Protein AF-A0A8J6VF71-F1 (afdb_monomer_lite)

Structure (mmCIF, N/CA/C/O backbone):
data_AF-A0A8J6VF71-F1
#
_entry.id   AF-A0A8J6VF71-F1
#
loop_
_atom_site.group_PDB
_atom_site.id
_atom_site.type_symbol
_atom_site.label_atom_id
_atom_site.label_alt_id
_atom_site.label_comp_id
_atom_site.label_asym_id
_atom_site.label_entity_id
_atom_site.label_seq_id
_atom_site.pdbx_PDB_ins_code
_atom_site.Cartn_x
_atom_site.Cartn_y
_atom_site.Cartn_z
_atom_site.occupancy
_atom_site.B_iso_or_equiv
_atom_site.auth_seq_id
_atom_site.auth_comp_id
_atom_site.auth_asym_id
_atom_site.auth_atom_id
_atom_site.pdbx_PDB_model_num
ATOM 1 N N . MET A 1 1 ? 0.117 -18.821 5.620 1.00 47.31 1 MET A N 1
ATOM 2 C CA . MET A 1 1 ? 0.070 -17.539 4.883 1.00 47.31 1 MET A CA 1
ATOM 3 C C . MET A 1 1 ? -0.058 -16.427 5.920 1.00 47.31 1 MET A C 1
ATOM 5 O O . MET A 1 1 ? -1.159 -16.113 6.342 1.00 47.31 1 MET A O 1
ATOM 9 N N . LEU A 1 2 ? 1.068 -15.950 6.464 1.00 52.03 2 LEU A N 1
ATOM 10 C CA . LEU A 1 2 ? 1.058 -14.895 7.487 1.00 52.03 2 LEU A CA 1
ATOM 11 C C . LEU A 1 2 ? 0.606 -13.572 6.853 1.00 52.03 2 LEU A C 1
ATOM 13 O O . LEU A 1 2 ? 1.026 -13.260 5.739 1.00 52.03 2 LEU A O 1
ATOM 17 N N . PHE A 1 3 ? -0.218 -12.803 7.566 1.00 65.12 3 PHE A N 1
ATOM 18 C CA . PHE A 1 3 ? -0.672 -11.462 7.189 1.00 65.12 3 PHE A CA 1
ATOM 19 C C . PHE A 1 3 ? 0.519 -10.546 6.862 1.00 65.12 3 PHE A C 1
ATOM 21 O O . PHE A 1 3 ? 1.137 -9.949 7.746 1.00 65.12 3 PHE A O 1
ATOM 28 N N . LYS A 1 4 ? 0.877 -10.454 5.577 1.00 88.25 4 LYS A N 1
ATOM 29 C CA . LYS A 1 4 ? 2.025 -9.670 5.125 1.00 88.25 4 LYS A CA 1
ATOM 30 C C . LYS A 1 4 ? 1.681 -8.187 5.246 1.00 88.25 4 LYS A C 1
ATOM 32 O O . LYS A 1 4 ? 0.746 -7.700 4.613 1.00 88.25 4 LYS A O 1
ATOM 37 N N . THR A 1 5 ? 2.449 -7.477 6.065 1.00 93.38 5 THR A N 1
ATOM 38 C CA . THR A 1 5 ? 2.319 -6.028 6.250 1.00 93.38 5 THR A CA 1
ATOM 39 C C . THR A 1 5 ? 3.488 -5.335 5.556 1.00 93.38 5 THR A C 1
ATOM 41 O O . THR A 1 5 ? 4.642 -5.686 5.796 1.00 93.38 5 THR A O 1
ATOM 44 N N . LEU A 1 6 ? 3.213 -4.361 4.686 1.00 93.75 6 LEU A N 1
ATOM 45 C CA . LEU A 1 6 ? 4.244 -3.545 4.045 1.00 93.75 6 LEU A CA 1
ATOM 46 C C . LEU A 1 6 ? 4.593 -2.362 4.944 1.00 93.75 6 LEU A C 1
ATOM 48 O O . LEU A 1 6 ? 3.708 -1.631 5.392 1.00 93.75 6 LEU A O 1
ATOM 52 N N . SER A 1 7 ? 5.890 -2.173 5.192 1.00 93.44 7 SER A N 1
ATOM 53 C CA . SER A 1 7 ? 6.415 -1.074 6.013 1.00 93.44 7 SER A CA 1
ATOM 54 C C . SER A 1 7 ? 5.810 -0.999 7.428 1.00 93.44 7 SER A C 1
ATOM 56 O O . SER A 1 7 ? 5.747 0.079 8.009 1.00 93.44 7 SER A O 1
ATOM 58 N N . GLY A 1 8 ? 5.278 -2.107 7.962 1.00 93.25 8 GLY A N 1
ATOM 59 C CA . GLY A 1 8 ? 4.552 -2.127 9.244 1.00 93.25 8 GLY A CA 1
ATOM 60 C C . GLY A 1 8 ? 3.199 -1.390 9.253 1.00 93.25 8 GLY A C 1
ATOM 61 O O . GLY A 1 8 ? 2.456 -1.506 10.225 1.00 93.25 8 GLY A O 1
ATOM 62 N N . ARG A 1 9 ? 2.848 -0.696 8.163 1.00 96.12 9 ARG A N 1
ATOM 63 C CA . ARG A 1 9 ? 1.681 0.189 8.047 1.00 96.12 9 ARG A CA 1
ATOM 64 C C . ARG A 1 9 ? 0.547 -0.421 7.235 1.00 96.12 9 ARG A C 1
ATOM 66 O O . ARG A 1 9 ? -0.601 -0.387 7.662 1.00 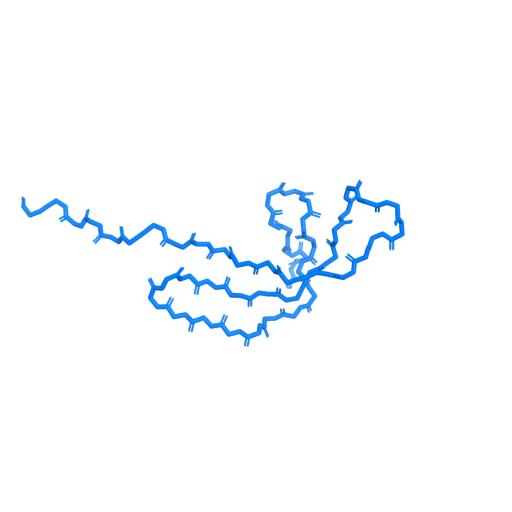96.12 9 ARG A O 1
ATOM 73 N N . TYR A 1 10 ? 0.859 -0.982 6.072 1.00 97.50 10 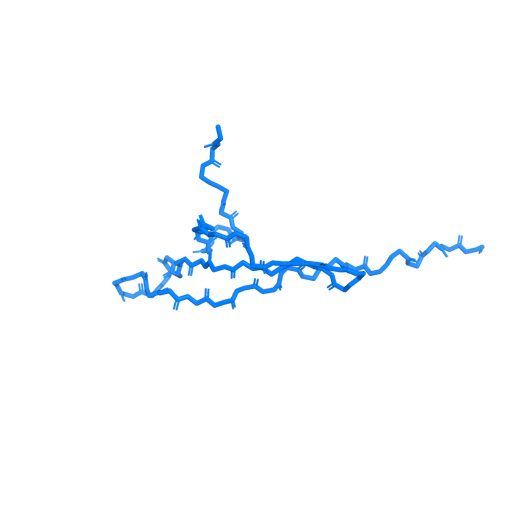TYR A N 1
ATOM 74 C CA . TYR A 1 10 ? -0.162 -1.405 5.119 1.00 97.50 10 TYR A CA 1
ATOM 75 C C . TYR A 1 10 ? -0.383 -2.911 5.198 1.00 97.50 10 TYR A C 1
ATOM 77 O O . TYR A 1 10 ? 0.470 -3.691 4.767 1.00 97.50 10 TYR A O 1
ATOM 85 N N . GLN A 1 11 ? -1.517 -3.339 5.746 1.00 96.44 11 GLN A N 1
ATOM 86 C CA . GLN A 1 11 ? -1.874 -4.755 5.807 1.00 96.44 11 GLN A CA 1
ATOM 87 C C . GLN A 1 11 ? -2.425 -5.199 4.454 1.00 96.44 11 GLN A C 1
ATOM 89 O O . GLN A 1 11 ? -3.482 -4.727 4.042 1.00 96.44 11 GLN A O 1
ATOM 94 N N . ILE A 1 12 ? -1.724 -6.098 3.758 1.00 96.00 12 ILE A N 1
ATOM 95 C CA . ILE A 1 12 ? -2.160 -6.566 2.438 1.00 96.00 12 IL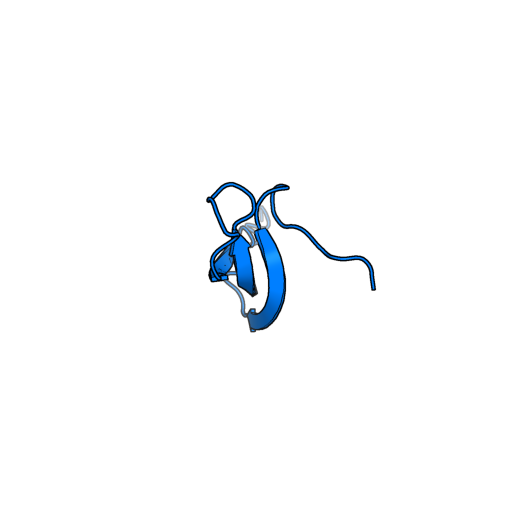E A CA 1
ATOM 96 C C . ILE A 1 12 ? -3.461 -7.363 2.577 1.00 96.00 12 ILE A C 1
ATOM 98 O O . ILE A 1 12 ? -3.529 -8.329 3.335 1.00 96.00 12 ILE A O 1
ATOM 102 N N . VAL A 1 13 ? -4.463 -6.972 1.791 1.00 96.00 13 VAL A N 1
ATOM 103 C CA . VAL A 1 13 ? -5.755 -7.658 1.654 1.00 96.00 13 VAL A CA 1
ATOM 104 C C . VAL A 1 13 ? -5.778 -8.496 0.379 1.00 96.00 13 VAL A C 1
ATOM 106 O O . VAL A 1 13 ? -6.195 -9.650 0.401 1.00 96.00 13 VAL A O 1
ATOM 109 N N . LYS A 1 14 ? -5.319 -7.931 -0.746 1.00 95.31 14 LYS A N 1
ATOM 110 C CA . LYS A 1 14 ? -5.363 -8.596 -2.055 1.00 95.31 14 LYS A CA 1
ATOM 111 C C . LYS A 1 14 ? -4.238 -8.112 -2.967 1.00 95.31 14 LYS A C 1
ATOM 113 O O . LYS A 1 14 ? -3.948 -6.921 -3.013 1.00 95.31 14 LYS A O 1
ATOM 118 N N . HIS A 1 15 ? -3.622 -9.016 -3.726 1.00 95.38 15 HIS A N 1
ATOM 119 C CA . HIS A 1 15 ? -2.739 -8.642 -4.837 1.00 95.38 15 HIS A CA 1
ATOM 120 C C . HIS A 1 15 ? -3.576 -8.205 -6.042 1.00 95.38 15 HIS A C 1
ATOM 122 O O . HIS A 1 15 ? -4.549 -8.870 -6.396 1.00 95.38 15 HIS A O 1
ATOM 128 N N . LEU A 1 16 ? -3.226 -7.064 -6.635 1.00 96.62 16 LEU A N 1
ATOM 129 C CA . LEU A 1 16 ? -3.952 -6.486 -7.769 1.00 96.62 16 LEU A CA 1
ATOM 130 C C . LEU A 1 16 ? -3.217 -6.679 -9.100 1.00 96.62 16 LEU A C 1
ATOM 132 O O . LEU A 1 16 ? -3.840 -6.603 -10.152 1.00 96.62 16 LEU A O 1
ATOM 136 N N . GLY A 1 17 ? -1.907 -6.919 -9.063 1.00 95.00 17 GLY A N 1
ATOM 137 C CA . GLY A 1 17 ? -1.072 -7.095 -10.248 1.00 95.00 17 GLY A CA 1
ATOM 138 C C . GLY A 1 17 ? 0.360 -6.630 -10.002 1.00 95.00 17 GLY A C 1
ATOM 139 O O . GLY A 1 17 ? 0.672 -6.062 -8.956 1.00 95.00 17 GLY A O 1
ATOM 140 N N . GLY A 1 18 ? 1.248 -6.861 -10.961 1.00 93.94 18 GLY A N 1
ATOM 141 C CA . GLY A 1 18 ? 2.642 -6.432 -10.875 1.00 93.94 18 GLY A CA 1
ATOM 142 C C . GLY A 1 18 ? 3.387 -6.610 -12.191 1.00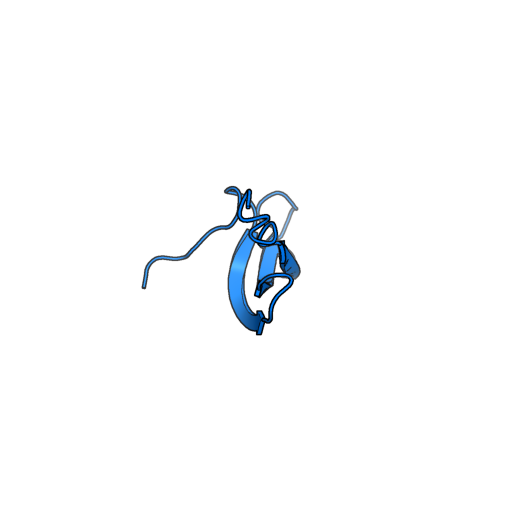 93.94 18 GLY A C 1
ATOM 143 O O . GLY A 1 18 ? 2.924 -7.319 -13.080 1.00 93.94 18 GLY A O 1
ATOM 144 N N . GLY A 1 19 ? 4.533 -5.944 -12.308 1.00 88.19 19 GLY A N 1
ATOM 145 C CA . GLY A 1 19 ? 5.406 -5.983 -13.482 1.00 88.19 19 GLY A CA 1
ATOM 146 C C . GLY A 1 19 ? 6.807 -5.471 -13.146 1.00 88.19 19 GLY A C 1
ATOM 147 O O . GLY A 1 19 ? 7.146 -5.335 -11.973 1.00 88.19 19 GLY A O 1
ATOM 148 N N . GLY A 1 20 ? 7.612 -5.131 -14.158 1.00 87.50 20 GLY A N 1
ATOM 149 C CA . GLY A 1 20 ? 9.019 -4.722 -13.975 1.00 87.50 20 GLY A CA 1
ATOM 150 C C . GLY A 1 20 ? 9.256 -3.506 -13.064 1.00 87.50 20 GLY A C 1
ATOM 151 O O . GLY A 1 20 ? 10.369 -3.288 -12.607 1.00 87.50 20 GLY A O 1
ATOM 152 N N . PHE A 1 21 ? 8.209 -2.738 -12.755 1.00 84.81 21 PHE A N 1
ATOM 153 C CA . PHE A 1 21 ? 8.263 -1.562 -11.879 1.00 84.81 21 PHE A CA 1
ATOM 154 C C . PHE A 1 21 ? 7.778 -1.835 -10.445 1.00 84.81 21 PHE A C 1
ATOM 156 O O . PHE A 1 21 ? 7.630 -0.901 -9.654 1.00 84.81 21 PHE A O 1
ATOM 163 N N . GLY A 1 22 ? 7.470 -3.091 -10.109 1.00 92.25 22 GLY A N 1
ATOM 164 C CA . GLY A 1 22 ? 7.027 -3.507 -8.781 1.00 92.25 22 GLY A CA 1
ATOM 165 C C . GLY A 1 22 ? 5.630 -4.128 -8.738 1.00 92.25 22 GLY A C 1
ATOM 166 O O . GLY A 1 22 ? 5.036 -4.485 -9.756 1.00 92.25 22 GLY A O 1
ATOM 167 N N . GLN A 1 23 ? 5.115 -4.265 -7.518 1.00 95.44 23 GLN A N 1
ATOM 168 C CA . GLN A 1 23 ? 3.900 -5.015 -7.189 1.00 95.44 23 GLN A CA 1
ATOM 169 C C . GLN A 1 23 ? 2.820 -4.094 -6.617 1.00 95.44 23 GLN A C 1
ATOM 171 O O . GLN A 1 23 ? 3.121 -3.227 -5.800 1.00 95.44 23 GLN A O 1
ATOM 176 N N . THR A 1 24 ? 1.564 -4.306 -6.995 1.00 96.69 24 THR A N 1
ATOM 177 C CA . THR A 1 24 ? 0.414 -3.503 -6.566 1.00 96.69 24 THR A CA 1
ATOM 178 C C . THR A 1 24 ? -0.538 -4.339 -5.712 1.00 96.69 24 THR A C 1
ATOM 180 O O . THR A 1 24 ? -0.890 -5.468 -6.063 1.00 96.69 24 THR A O 1
ATOM 183 N N . TYR A 1 25 ? -0.994 -3.772 -4.598 1.00 97.06 25 TYR A N 1
ATOM 184 C CA . TYR A 1 25 ? -1.857 -4.433 -3.623 1.00 97.06 25 TYR A CA 1
ATOM 185 C C . TYR A 1 25 ? -3.013 -3.527 -3.205 1.00 97.06 25 TYR A C 1
ATOM 187 O O . TYR A 1 25 ? -2.851 -2.315 -3.106 1.00 97.06 25 TYR A O 1
ATOM 195 N N . LEU A 1 26 ? -4.153 -4.131 -2.887 1.00 97.62 26 LEU A N 1
ATOM 196 C CA . LEU A 1 26 ? -5.153 -3.543 -2.008 1.00 97.62 26 LEU A CA 1
ATOM 197 C C . LEU A 1 26 ? -4.718 -3.824 -0.569 1.00 97.62 26 LEU A C 1
ATOM 199 O O . LEU A 1 26 ? -4.457 -4.982 -0.223 1.00 97.62 26 LEU A O 1
ATOM 203 N N . ALA A 1 27 ? -4.631 -2.790 0.258 1.00 97.62 27 ALA A N 1
ATOM 204 C CA . ALA A 1 27 ? -4.189 -2.896 1.640 1.00 97.62 27 ALA A CA 1
ATOM 205 C C . ALA A 1 27 ? -4.997 -1.979 2.563 1.00 97.62 27 ALA A C 1
ATOM 207 O O . ALA A 1 27 ? -5.519 -0.966 2.118 1.00 97.62 27 ALA A O 1
ATOM 208 N N . GLY A 1 28 ? -5.094 -2.324 3.844 1.00 97.69 28 GLY A N 1
ATOM 209 C CA . GLY A 1 28 ? -5.610 -1.420 4.876 1.00 97.69 28 GLY A CA 1
ATOM 210 C C . GLY A 1 28 ? -4.487 -0.571 5.467 1.00 97.69 28 GLY A C 1
ATOM 211 O O . GLY A 1 28 ? -3.432 -1.112 5.811 1.00 97.69 28 GLY A O 1
ATOM 212 N N . ASP A 1 29 ? -4.699 0.738 5.598 1.00 97.62 29 ASP A N 1
ATOM 213 C CA . ASP A 1 29 ? -3.748 1.648 6.242 1.00 97.62 29 ASP A CA 1
ATOM 214 C C . ASP A 1 29 ? -3.945 1.670 7.763 1.00 97.62 29 ASP A C 1
ATOM 216 O O . ASP A 1 29 ? -4.821 2.362 8.277 1.00 97.62 29 ASP A O 1
ATOM 220 N N . LYS A 1 30 ? -3.102 0.934 8.494 1.00 95.94 30 LYS A N 1
ATOM 221 C CA . LYS A 1 30 ? -3.213 0.778 9.953 1.00 95.94 30 LYS A CA 1
ATOM 222 C C . LYS A 1 30 ? -2.888 2.037 10.756 1.00 95.94 30 LYS A C 1
ATOM 224 O O . LYS A 1 30 ? -3.072 2.043 11.970 1.00 95.94 30 LYS A O 1
ATOM 229 N N . GLN A 1 31 ? -2.333 3.065 10.119 1.00 96.75 31 GLN A N 1
ATOM 230 C CA . GLN A 1 31 ? -2.008 4.324 10.790 1.00 96.75 31 GLN A CA 1
ATOM 231 C C . GLN A 1 31 ? -3.152 5.337 10.734 1.00 96.75 31 GLN A C 1
ATOM 233 O O . GLN A 1 31 ? -3.072 6.369 11.399 1.00 96.75 31 GLN A O 1
ATOM 238 N N . LEU A 1 32 ? -4.202 5.062 9.959 1.00 96.75 32 LEU A N 1
ATOM 239 C CA . LEU A 1 32 ? -5.374 5.920 9.868 1.00 96.75 32 LEU A CA 1
ATOM 240 C C . LEU A 1 32 ? -6.531 5.341 10.698 1.00 96.75 32 LEU A C 1
ATOM 242 O O . LEU A 1 32 ? -6.743 4.125 10.692 1.00 96.75 32 LEU A O 1
ATOM 246 N N . PRO A 1 33 ? -7.315 6.187 11.393 1.00 97.19 33 PRO A N 1
ATOM 247 C CA . PRO A 1 33 ? -8.497 5.739 12.120 1.00 97.19 33 PRO A CA 1
ATOM 248 C C . PRO A 1 33 ? -9.449 4.956 11.211 1.00 97.19 33 PRO A C 1
ATOM 250 O O . PRO A 1 33 ? -9.770 5.394 10.108 1.00 97.19 33 PRO A O 1
ATOM 253 N N . GLY A 1 34 ? -9.894 3.787 11.673 1.00 95.06 34 GLY A N 1
ATOM 254 C CA . GLY A 1 34 ? -10.794 2.918 10.909 1.00 95.06 34 GLY A CA 1
ATOM 255 C C . GLY A 1 34 ? -10.116 2.056 9.838 1.00 95.06 34 GLY A C 1
ATOM 256 O O . GLY A 1 34 ? -10.816 1.327 9.144 1.00 95.06 34 GLY A O 1
ATOM 257 N N . ASN A 1 35 ? -8.782 2.088 9.724 1.00 95.00 35 ASN A N 1
ATOM 258 C CA . ASN A 1 35 ? -7.997 1.260 8.802 1.00 95.00 35 ASN A CA 1
ATOM 259 C C . ASN A 1 35 ? -8.532 1.266 7.351 1.00 95.00 35 ASN A C 1
ATOM 261 O O . ASN A 1 35 ? -8.808 0.194 6.799 1.00 95.00 35 ASN A O 1
ATOM 265 N N . PRO A 1 36 ? -8.716 2.446 6.726 1.00 98.12 36 PRO A N 1
ATOM 266 C CA . PRO A 1 36 ? -9.289 2.548 5.391 1.00 98.12 36 PRO A CA 1
ATOM 267 C C . PRO A 1 36 ? -8.474 1.757 4.364 1.00 98.12 36 PRO A C 1
ATOM 269 O O . PRO A 1 36 ? -7.247 1.651 4.452 1.00 98.12 36 PRO A O 1
ATOM 272 N N . LEU A 1 37 ? -9.172 1.216 3.364 1.00 98.06 37 LEU A N 1
ATOM 273 C CA . LEU A 1 37 ? -8.540 0.523 2.247 1.00 98.06 37 LEU A CA 1
ATOM 274 C C . LEU A 1 37 ? -7.887 1.524 1.289 1.00 98.06 37 LEU A C 1
ATOM 276 O O . LEU A 1 37 ? -8.474 2.543 0.930 1.00 98.06 37 LEU A O 1
ATOM 280 N N . CYS A 1 38 ? -6.687 1.199 0.830 1.00 97.75 38 CYS A N 1
ATOM 281 C CA . CYS A 1 38 ? -5.922 1.962 -0.140 1.00 97.75 38 CYS A CA 1
ATOM 282 C C . CYS A 1 38 ? -5.164 1.030 -1.094 1.00 97.75 38 CYS A C 1
ATOM 284 O O . CYS A 1 38 ? -4.988 -0.166 -0.843 1.00 97.75 38 CYS A O 1
ATOM 286 N N . VAL A 1 39 ? -4.719 1.581 -2.223 1.00 97.56 39 VAL A N 1
ATOM 287 C CA . VAL A 1 39 ? -3.870 0.865 -3.178 1.00 97.56 39 VAL A CA 1
ATOM 288 C C . VAL A 1 39 ? -2.412 1.204 -2.889 1.00 97.56 39 VAL A C 1
ATOM 290 O O . VAL A 1 39 ? -2.027 2.370 -2.894 1.00 97.56 39 VAL A O 1
ATOM 293 N N . VAL A 1 40 ? -1.591 0.182 -2.663 1.00 96.75 40 VAL A N 1
ATOM 294 C CA . VAL A 1 40 ? -0.159 0.322 -2.382 1.00 96.75 40 VAL A CA 1
ATOM 295 C C . VAL A 1 40 ? 0.638 -0.289 -3.522 1.00 96.75 40 VAL A C 1
ATOM 297 O O . VAL A 1 40 ? 0.479 -1.471 -3.828 1.00 96.75 40 VAL A O 1
ATOM 300 N N . LYS A 1 41 ? 1.535 0.498 -4.123 1.00 95.31 41 LYS A N 1
ATOM 301 C CA . LYS A 1 41 ? 2.510 0.014 -5.104 1.00 95.31 41 LYS A CA 1
ATOM 302 C C . LYS A 1 41 ? 3.879 -0.126 -4.439 1.00 95.31 41 LYS A C 1
ATOM 304 O O . LYS A 1 41 ? 4.551 0.864 -4.165 1.00 95.31 41 LYS A O 1
ATOM 309 N N . GLN A 1 42 ? 4.288 -1.360 -4.167 1.00 93.88 42 GLN A N 1
ATOM 310 C CA . GLN A 1 42 ? 5.635 -1.681 -3.710 1.00 93.88 42 GLN A CA 1
ATOM 311 C C . GLN A 1 42 ? 6.582 -1.639 -4.909 1.00 93.88 42 GLN A C 1
ATOM 313 O O . GLN A 1 42 ? 6.629 -2.583 -5.700 1.00 93.88 42 GLN A O 1
ATOM 318 N N . LEU A 1 43 ? 7.324 -0.542 -5.042 1.00 92.62 43 LEU A N 1
ATOM 319 C CA . LEU A 1 43 ? 8.344 -0.406 -6.075 1.00 92.62 43 LEU A CA 1
ATOM 320 C C . LEU A 1 43 ? 9.472 -1.406 -5.817 1.00 92.62 43 LEU A C 1
ATOM 322 O O . LEU A 1 43 ? 9.955 -1.540 -4.692 1.00 92.62 43 LEU A O 1
ATOM 326 N N . GLN A 1 44 ? 9.879 -2.110 -6.866 1.00 85.38 44 GLN A N 1
ATOM 327 C CA . GLN A 1 44 ? 11.138 -2.839 -6.869 1.00 85.38 44 GLN A CA 1
ATOM 328 C C . GLN A 1 44 ? 12.151 -1.919 -7.547 1.00 85.38 44 GLN A C 1
ATOM 330 O O . GLN A 1 44 ? 11.905 -1.534 -8.693 1.00 85.38 44 GLN A O 1
ATOM 335 N N . PRO A 1 45 ? 13.230 -1.498 -6.861 1.00 74.94 45 PRO A N 1
ATOM 336 C CA . PRO A 1 45 ? 14.294 -0.784 -7.544 1.00 74.94 45 PRO A CA 1
ATOM 337 C C . PRO A 1 45 ? 14.771 -1.687 -8.679 1.00 74.94 45 PRO A C 1
ATOM 339 O O . PRO A 1 45 ? 15.067 -2.864 -8.455 1.00 74.94 45 PRO A O 1
ATOM 342 N N . GLY A 1 46 ? 14.739 -1.162 -9.905 1.00 67.31 46 GLY A N 1
ATOM 343 C CA . GLY A 1 46 ? 15.227 -1.891 -11.065 1.00 67.31 46 GLY A CA 1
ATOM 344 C C . GLY A 1 46 ? 16.640 -2.369 -10.768 1.00 67.31 46 GLY A C 1
ATOM 345 O O . GLY A 1 46 ? 17.427 -1.630 -10.172 1.00 67.31 46 GLY A O 1
ATOM 346 N N . CYS A 1 47 ? 16.946 -3.611 -11.134 1.00 58.44 47 CYS A N 1
ATOM 347 C CA . CYS A 1 47 ? 18.318 -4.077 -11.119 1.00 58.44 47 CYS A CA 1
ATOM 348 C C . CYS A 1 47 ? 19.098 -3.196 -12.102 1.00 58.44 47 CYS A C 1
ATOM 350 O O . CYS A 1 47 ? 19.128 -3.464 -13.298 1.00 58.44 47 CYS A O 1
ATOM 352 N N . VAL A 1 48 ? 19.708 -2.122 -11.607 1.00 57.47 48 VAL A N 1
ATOM 353 C CA . VAL A 1 48 ? 20.936 -1.624 -12.205 1.00 57.47 48 VAL A CA 1
ATOM 354 C C . VAL A 1 48 ? 21.967 -2.679 -11.841 1.00 57.47 48 VAL A C 1
ATOM 356 O O . VAL A 1 48 ? 22.592 -2.622 -10.789 1.00 57.47 48 VAL A O 1
ATOM 359 N N . SER A 1 49 ? 22.043 -3.747 -12.637 1.00 55.88 49 SER A N 1
ATOM 360 C CA . SER A 1 49 ? 23.237 -4.581 -12.624 1.0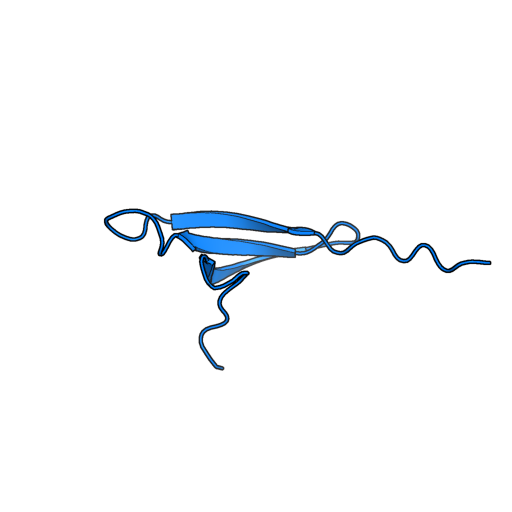0 55.88 49 SER A CA 1
ATOM 361 C C . SER A 1 49 ? 24.382 -3.620 -12.955 1.00 55.88 49 SER A C 1
ATOM 363 O O . SER A 1 49 ? 24.327 -3.019 -14.030 1.00 55.88 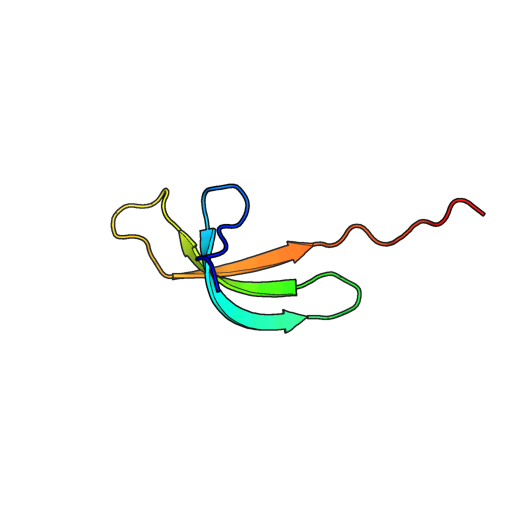49 SER A O 1
ATOM 365 N N . PRO A 1 50 ? 25.347 -3.369 -12.053 1.00 58.28 50 PRO A N 1
ATOM 366 C CA . PRO A 1 50 ? 26.555 -2.686 -12.472 1.00 58.28 50 PRO A CA 1
ATOM 367 C C . PRO A 1 50 ? 27.221 -3.631 -13.475 1.00 58.28 50 PRO A C 1
ATOM 369 O O . PRO A 1 50 ? 27.607 -4.744 -13.117 1.00 58.28 50 PRO A O 1
ATOM 372 N N . SER A 1 51 ? 27.204 -3.238 -14.746 1.00 56.59 51 SER A N 1
ATOM 373 C CA . SER A 1 51 ? 28.013 -3.853 -15.799 1.00 56.59 51 SER A CA 1
ATOM 374 C C . SER A 1 51 ? 29.491 -3.702 -15.485 1.00 56.59 51 SER A C 1
ATOM 376 O O . SER A 1 51 ? 29.846 -2.585 -15.037 1.00 56.59 51 SER A O 1
#

pLDDT: mean 87.81, std 14.76, range [47.31, 98.12]

Foldseek 3Di:
DPQDADPVFWGFDAWDDDDQQATKGFTFGNVDPPRDTDIDGDGDPHPPPPD

Radius of gyration: 13.01 Å; chains: 1; bounding box: 39×24×28 Å

Sequence (51 aa):
MLFKTLSGRYQIVKHLGGGGFGQTYLAGDKQLPGNPLCVVKQLQPGCVSPS

Secondary structure (DSSP, 8-state):
----EETTTEEEEEEEEEETTEEEEEEEETTSTT--EEEEEEPPPP-----